Protein AF-A0A660S4U2-F1 (afdb_monomer_lite)

Structure (mmCIF, N/CA/C/O backbone):
data_AF-A0A660S4U2-F1
#
_entry.id   AF-A0A660S4U2-F1
#
loop_
_atom_site.group_PDB
_atom_site.id
_atom_site.type_symbol
_atom_site.label_atom_id
_atom_site.label_alt_id
_atom_site.label_comp_id
_atom_site.label_asym_id
_atom_site.label_entity_id
_atom_site.label_seq_id
_atom_site.pdbx_PDB_ins_code
_atom_site.Cartn_x
_atom_site.Cartn_y
_atom_site.Cartn_z
_atom_site.occupancy
_atom_site.B_iso_or_equiv
_atom_site.auth_seq_id
_atom_site.auth_comp_id
_atom_site.auth_asym_id
_atom_site.auth_atom_id
_atom_site.pdbx_PDB_model_num
ATOM 1 N N . MET A 1 1 ? -0.601 17.589 -7.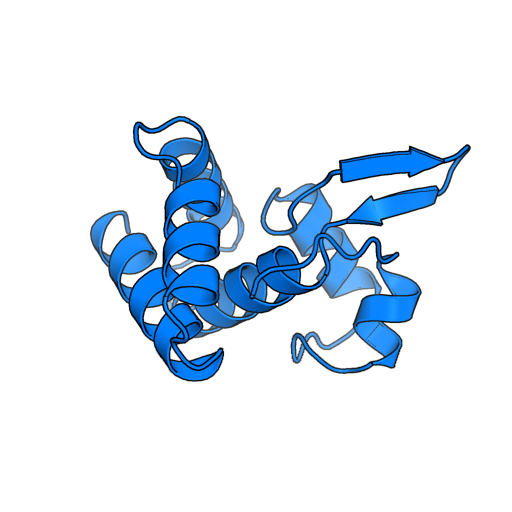727 1.00 74.31 1 MET A N 1
ATOM 2 C CA . MET A 1 1 ? -1.332 16.736 -8.684 1.00 74.31 1 MET A CA 1
ATOM 3 C C . MET A 1 1 ? -0.701 15.354 -8.650 1.00 74.31 1 MET A C 1
ATOM 5 O O . MET A 1 1 ? 0.523 15.278 -8.596 1.00 74.31 1 MET A O 1
ATOM 9 N N . TYR A 1 2 ? -1.509 14.298 -8.584 1.00 88.75 2 TYR A N 1
ATOM 10 C CA . TYR A 1 2 ? -1.048 12.912 -8.576 1.00 88.75 2 TYR A CA 1
ATOM 11 C C . TYR A 1 2 ? -0.437 12.563 -9.933 1.00 88.75 2 TYR A C 1
ATOM 13 O O . TYR A 1 2 ? -1.044 12.786 -10.980 1.00 88.75 2 TYR A O 1
ATOM 21 N N . GLN A 1 3 ? 0.772 12.015 -9.893 1.00 88.69 3 GLN A N 1
ATOM 22 C CA . GLN A 1 3 ? 1.471 11.497 -11.055 1.00 88.69 3 GLN A CA 1
ATOM 23 C C . GLN A 1 3 ? 1.803 10.038 -10.776 1.00 88.69 3 GLN A C 1
ATOM 25 O O . GLN A 1 3 ? 2.416 9.716 -9.758 1.00 88.69 3 GLN A O 1
ATOM 30 N N . LYS A 1 4 ? 1.376 9.160 -11.683 1.00 92.12 4 LYS A N 1
ATOM 31 C CA . LYS A 1 4 ? 1.662 7.732 -11.590 1.00 92.12 4 LYS A CA 1
ATOM 32 C C . LYS A 1 4 ? 3.167 7.515 -11.759 1.00 92.12 4 LYS A C 1
ATOM 34 O O . LYS A 1 4 ? 3.711 7.753 -12.835 1.00 92.12 4 LYS A O 1
ATOM 39 N N . GLU A 1 5 ? 3.821 7.077 -10.690 1.00 95.88 5 GLU A N 1
ATOM 40 C CA . GLU A 1 5 ? 5.258 6.793 -10.641 1.00 95.88 5 GLU A CA 1
ATOM 41 C C . GLU A 1 5 ? 5.468 5.298 -10.398 1.00 95.88 5 GLU A C 1
ATOM 43 O O . GLU A 1 5 ? 5.016 4.757 -9.387 1.00 95.88 5 GLU A O 1
ATOM 48 N N . GLU A 1 6 ? 6.166 4.630 -11.314 1.00 97.62 6 GLU A N 1
ATOM 49 C CA . GLU A 1 6 ? 6.511 3.215 -11.185 1.00 97.62 6 GLU A CA 1
ATOM 50 C C . GLU A 1 6 ? 7.765 3.041 -10.321 1.00 97.62 6 GLU A C 1
ATOM 52 O O . GLU A 1 6 ? 8.740 3.779 -10.460 1.00 97.62 6 GLU A O 1
ATOM 57 N N . ILE A 1 7 ? 7.749 2.057 -9.424 1.00 97.94 7 ILE A N 1
ATOM 58 C CA . ILE A 1 7 ? 8.893 1.736 -8.569 1.00 97.94 7 ILE A CA 1
ATOM 59 C C . ILE A 1 7 ? 8.985 0.234 -8.305 1.00 97.94 7 ILE A C 1
ATOM 61 O O . ILE A 1 7 ? 7.973 -0.458 -8.163 1.00 97.94 7 ILE A O 1
ATOM 65 N N . THR A 1 8 ? 10.204 -0.285 -8.184 1.00 98.19 8 THR A N 1
ATOM 66 C CA . THR A 1 8 ? 10.442 -1.657 -7.723 1.00 98.19 8 THR A CA 1
ATOM 67 C C . THR A 1 8 ? 10.487 -1.738 -6.194 1.00 98.19 8 THR A C 1
ATOM 69 O O . THR A 1 8 ? 10.740 -0.763 -5.485 1.00 98.19 8 THR A O 1
ATOM 72 N N . ILE A 1 9 ? 10.299 -2.936 -5.631 1.00 97.69 9 ILE A N 1
ATOM 73 C CA . ILE A 1 9 ? 10.399 -3.128 -4.173 1.00 97.69 9 ILE A CA 1
ATOM 74 C C . ILE A 1 9 ? 11.791 -2.767 -3.608 1.00 97.69 9 ILE A C 1
ATOM 76 O O . ILE A 1 9 ? 11.838 -2.130 -2.551 1.00 97.69 9 ILE A O 1
ATOM 80 N N . PRO A 1 10 ? 12.923 -3.157 -4.238 1.00 97.81 10 PRO A N 1
ATOM 81 C CA . PRO A 1 10 ? 14.246 -2.73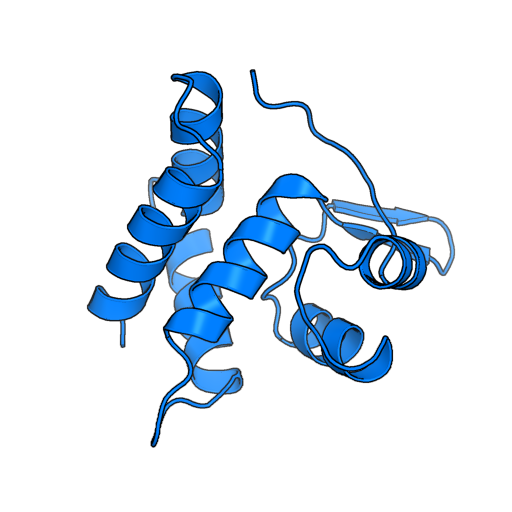8 -3.778 1.00 97.81 10 PRO A CA 1
ATOM 82 C C . PRO A 1 10 ? 14.420 -1.215 -3.735 1.00 97.81 10 PRO A C 1
ATOM 84 O O . PRO A 1 10 ? 14.873 -0.699 -2.714 1.00 97.81 10 PRO A O 1
ATOM 87 N N . GLU A 1 11 ? 13.997 -0.496 -4.779 1.00 98.00 11 GLU A N 1
ATOM 88 C CA . GLU A 1 11 ? 14.069 0.973 -4.829 1.00 98.00 11 GLU A CA 1
ATOM 89 C C . GLU A 1 11 ? 13.180 1.614 -3.759 1.00 98.00 11 GLU A C 1
ATOM 91 O O . GLU A 1 11 ? 13.623 2.495 -3.021 1.00 98.00 11 GLU A O 1
ATOM 96 N N . LEU A 1 12 ? 11.945 1.124 -3.606 1.00 97.25 12 LEU A N 1
ATOM 97 C CA . LEU A 1 12 ? 11.011 1.610 -2.591 1.00 97.25 12 LEU A CA 1
ATOM 98 C C . LEU A 1 12 ? 11.575 1.446 -1.172 1.00 97.25 12 LEU A C 1
ATOM 100 O O . LEU A 1 12 ? 11.416 2.328 -0.323 1.00 97.25 12 LEU A O 1
ATOM 104 N N . PHE A 1 13 ? 12.252 0.325 -0.908 1.00 97.69 13 PHE A N 1
ATOM 105 C CA . PHE A 1 13 ? 12.943 0.094 0.358 1.00 97.69 13 PHE A CA 1
ATOM 106 C C . PHE A 1 13 ? 14.130 1.045 0.544 1.00 97.69 13 PHE A C 1
ATOM 108 O O . PHE A 1 13 ? 14.279 1.634 1.616 1.00 97.69 13 PHE A O 1
ATOM 115 N N . GLN A 1 14 ? 14.960 1.213 -0.490 1.00 97.56 14 GLN A N 1
ATOM 116 C CA . GLN A 1 14 ? 16.149 2.066 -0.456 1.00 97.56 14 GLN A CA 1
ATOM 117 C C . GLN A 1 14 ? 15.797 3.528 -0.154 1.00 97.56 14 GLN A C 1
ATOM 119 O O . GLN A 1 14 ? 16.502 4.174 0.620 1.00 97.56 14 GLN A O 1
ATOM 124 N N . GLN A 1 15 ? 14.670 4.021 -0.675 1.00 96.94 15 GLN A N 1
ATOM 125 C CA . GLN A 1 15 ? 14.154 5.365 -0.389 1.00 96.94 15 GLN A CA 1
ATOM 126 C C . GLN A 1 15 ? 13.580 5.525 1.036 1.00 96.94 15 GLN A C 1
ATOM 128 O O . GLN A 1 15 ? 13.251 6.636 1.444 1.00 96.94 15 GLN A O 1
ATOM 133 N N . ARG A 1 16 ? 13.447 4.439 1.816 1.00 94.75 16 ARG A N 1
ATOM 134 C CA . ARG A 1 16 ? 12.963 4.426 3.216 1.00 94.75 16 ARG A CA 1
ATOM 135 C C . ARG A 1 16 ? 11.573 5.047 3.442 1.00 94.75 16 ARG A C 1
ATOM 137 O O . ARG A 1 16 ? 11.252 5.455 4.557 1.00 94.75 16 ARG A O 1
ATOM 144 N N . LEU A 1 17 ? 10.709 5.056 2.427 1.00 92.19 17 LEU A N 1
ATOM 145 C CA . LEU A 1 17 ? 9.407 5.743 2.480 1.00 92.19 17 LEU A CA 1
ATOM 146 C C . LEU A 1 17 ? 8.349 5.022 3.334 1.00 92.19 17 LEU A C 1
ATOM 148 O O . LEU A 1 17 ? 7.493 5.657 3.941 1.00 92.19 17 LEU A O 1
ATOM 152 N N . THR A 1 18 ? 8.402 3.691 3.407 1.00 93.69 18 THR A N 1
ATOM 153 C CA . THR A 1 18 ? 7.349 2.852 4.018 1.00 93.69 18 THR A CA 1
ATOM 154 C C . THR A 1 18 ? 7.618 2.451 5.470 1.00 93.69 18 THR A C 1
ATOM 156 O O . THR A 1 18 ? 6.761 1.845 6.116 1.00 93.69 18 THR A O 1
ATOM 159 N N . LYS A 1 19 ? 8.809 2.761 6.001 1.00 92.69 19 LYS A N 1
ATOM 160 C CA . LYS A 1 19 ? 9.285 2.331 7.333 1.00 92.69 19 LYS A CA 1
ATOM 161 C C . LYS A 1 19 ? 9.293 0.803 7.549 1.00 92.69 19 LYS A C 1
ATOM 163 O O . LYS A 1 19 ? 9.315 0.338 8.693 1.00 92.69 19 LYS A O 1
ATOM 168 N N . GLU A 1 20 ? 9.257 0.005 6.482 1.00 94.00 20 GLU A N 1
ATOM 169 C CA . GLU A 1 20 ? 9.423 -1.449 6.571 1.00 94.00 20 GLU A CA 1
ATOM 170 C C . GLU A 1 20 ? 10.864 -1.822 6.943 1.00 94.00 20 GLU A C 1
ATOM 172 O O . GLU A 1 20 ? 11.812 -1.116 6.612 1.00 94.00 20 GLU A O 1
ATOM 177 N N . ARG A 1 21 ? 11.038 -2.942 7.659 1.00 93.81 21 ARG A N 1
ATOM 178 C CA . ARG A 1 21 ? 12.343 -3.329 8.234 1.00 93.81 21 ARG A CA 1
ATOM 179 C C . ARG A 1 21 ? 13.290 -3.992 7.235 1.00 93.81 21 ARG A C 1
ATOM 181 O O . ARG A 1 21 ? 14.482 -4.084 7.498 1.00 93.81 21 ARG A O 1
ATOM 188 N N . SER A 1 22 ? 12.766 -4.514 6.129 1.00 97.06 22 SER A N 1
ATOM 189 C CA . SER A 1 22 ? 13.564 -5.189 5.106 1.00 97.06 22 SER A CA 1
ATOM 190 C C . SER A 1 22 ? 12.834 -5.249 3.768 1.00 97.06 22 SER A C 1
ATOM 192 O O . SER A 1 22 ? 11.603 -5.213 3.712 1.00 97.06 22 SER A O 1
ATOM 194 N N . VAL A 1 23 ? 13.598 -5.458 2.692 1.00 97.38 23 VAL A N 1
ATOM 195 C CA . VAL A 1 23 ? 13.061 -5.812 1.366 1.00 97.38 23 VAL A CA 1
ATOM 196 C C . VAL A 1 23 ? 12.145 -7.038 1.459 1.00 97.38 23 VAL A C 1
ATOM 198 O O . VAL A 1 23 ? 11.085 -7.061 0.842 1.00 97.38 23 VAL A O 1
ATOM 201 N N . LYS A 1 24 ? 12.505 -8.048 2.268 1.00 97.56 24 LYS A N 1
ATOM 202 C CA . LYS A 1 24 ? 11.681 -9.253 2.481 1.00 97.56 24 LYS A CA 1
ATOM 203 C C . LYS A 1 24 ? 10.319 -8.911 3.093 1.00 97.56 24 LYS A C 1
ATOM 205 O O . LYS A 1 24 ? 9.316 -9.488 2.684 1.00 97.56 24 LYS A O 1
ATOM 210 N N . ALA A 1 25 ? 10.273 -7.972 4.038 1.00 95.75 25 ALA A N 1
ATOM 211 C CA . ALA A 1 25 ? 9.020 -7.517 4.631 1.00 95.75 25 ALA A CA 1
ATOM 212 C C . ALA A 1 25 ? 8.141 -6.796 3.598 1.00 95.75 25 ALA A C 1
ATOM 214 O O . ALA A 1 25 ? 6.964 -7.124 3.492 1.00 95.75 25 ALA A O 1
ATOM 215 N N . LEU A 1 26 ? 8.714 -5.911 2.772 1.00 96.81 26 LEU A N 1
ATOM 216 C CA . LEU A 1 26 ? 7.975 -5.264 1.678 1.00 96.81 26 LEU A CA 1
ATOM 217 C C . LEU A 1 26 ? 7.472 -6.256 0.628 1.00 96.81 26 LEU A C 1
ATOM 219 O O . LEU A 1 26 ? 6.323 -6.158 0.211 1.00 96.81 26 LEU A O 1
ATOM 223 N N . ARG A 1 27 ? 8.280 -7.255 0.252 1.00 97.38 27 ARG A N 1
ATOM 224 C CA . ARG A 1 27 ? 7.840 -8.352 -0.628 1.00 97.38 27 ARG A CA 1
ATOM 225 C C . ARG A 1 27 ? 6.661 -9.120 -0.038 1.00 97.38 27 ARG A C 1
ATOM 227 O O . ARG A 1 27 ? 5.750 -9.477 -0.774 1.00 97.38 27 ARG A O 1
ATOM 234 N N . ALA A 1 28 ? 6.646 -9.337 1.278 1.00 96.00 28 ALA A N 1
ATOM 235 C CA . ALA A 1 28 ? 5.496 -9.944 1.940 1.00 96.00 28 ALA A CA 1
ATOM 236 C C . ALA A 1 28 ? 4.242 -9.057 1.830 1.00 96.00 28 ALA A C 1
ATOM 238 O O . ALA A 1 28 ? 3.187 -9.577 1.488 1.00 96.00 28 ALA A O 1
ATOM 239 N N . ARG A 1 29 ? 4.361 -7.731 2.015 1.00 95.81 29 ARG A N 1
ATOM 240 C CA . ARG A 1 29 ? 3.236 -6.789 1.819 1.00 95.81 29 ARG A CA 1
ATOM 241 C C . ARG A 1 29 ? 2.728 -6.771 0.380 1.00 95.81 29 ARG A C 1
ATOM 243 O O . ARG A 1 29 ? 1.525 -6.686 0.164 1.00 95.81 29 ARG A O 1
ATOM 250 N N . ALA A 1 30 ? 3.631 -6.868 -0.592 1.00 95.94 30 ALA A N 1
ATOM 251 C CA . ALA A 1 30 ? 3.265 -6.919 -2.003 1.00 95.94 30 ALA A CA 1
ATOM 252 C C . ALA A 1 30 ? 2.499 -8.208 -2.323 1.00 95.94 30 ALA A C 1
ATOM 254 O O . ALA A 1 30 ? 1.445 -8.156 -2.943 1.00 95.94 30 ALA A O 1
ATOM 255 N N . LYS A 1 31 ? 2.975 -9.354 -1.815 1.00 93.94 31 LYS A N 1
ATOM 256 C CA . LYS A 1 31 ? 2.289 -10.648 -1.953 1.00 93.94 31 LYS A CA 1
ATOM 257 C C . LYS A 1 31 ? 0.901 -10.655 -1.299 1.00 93.94 31 LYS A C 1
ATOM 259 O O . LYS A 1 31 ? 0.008 -11.349 -1.763 1.00 93.94 31 LYS A O 1
ATOM 264 N N . GLU A 1 32 ? 0.730 -9.896 -0.223 1.00 91.44 32 GLU A N 1
ATOM 265 C CA . GLU A 1 32 ? -0.550 -9.687 0.460 1.00 91.44 32 GLU A CA 1
ATOM 266 C C . GLU A 1 32 ? -1.450 -8.649 -0.244 1.00 91.44 32 GLU A C 1
ATOM 268 O O . GLU A 1 32 ? -2.520 -8.342 0.267 1.00 91.44 32 GLU A O 1
ATOM 273 N N . GLY A 1 33 ? -1.053 -8.072 -1.383 1.00 92.81 33 GLY A N 1
ATOM 274 C CA . GLY A 1 33 ? -1.875 -7.095 -2.112 1.00 92.81 33 GLY A CA 1
ATOM 275 C C . GLY A 1 33 ? -1.979 -5.721 -1.438 1.00 92.81 33 GLY A C 1
ATOM 276 O O . GLY A 1 33 ? -2.881 -4.945 -1.730 1.00 92.81 33 GLY A O 1
ATOM 277 N N . ILE A 1 34 ? -1.074 -5.389 -0.510 1.00 96.75 34 ILE A N 1
ATOM 278 C CA . ILE A 1 34 ? -1.071 -4.066 0.141 1.00 96.75 34 ILE A CA 1
ATOM 279 C C . ILE A 1 34 ? -0.433 -3.012 -0.770 1.00 96.75 34 ILE A C 1
ATOM 281 O O . ILE A 1 34 ? -0.842 -1.855 -0.737 1.00 96.75 34 ILE A O 1
ATOM 285 N N . LEU A 1 35 ? 0.578 -3.393 -1.557 1.00 97.50 35 LEU A N 1
ATOM 286 C CA . LEU A 1 35 ? 1.170 -2.515 -2.568 1.00 97.50 35 LEU A CA 1
ATOM 287 C C . LEU A 1 35 ? 0.317 -2.551 -3.837 1.00 97.50 35 LEU A C 1
ATOM 289 O O . LEU A 1 35 ? -0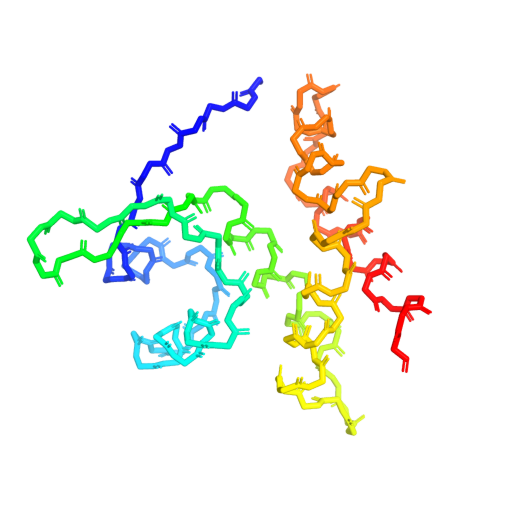.216 -3.601 -4.192 1.00 97.50 35 LEU A O 1
ATOM 293 N N . VAL A 1 36 ? 0.244 -1.422 -4.540 1.00 97.25 36 VAL A N 1
ATOM 294 C CA . VAL A 1 36 ? -0.543 -1.305 -5.773 1.00 97.25 36 VAL A CA 1
ATOM 295 C C . VAL A 1 36 ? 0.314 -1.744 -6.948 1.00 97.25 36 VAL A C 1
ATOM 297 O O . VAL A 1 36 ? 1.219 -1.025 -7.368 1.00 97.25 36 VAL A O 1
ATOM 300 N N . PHE A 1 37 ? 0.063 -2.950 -7.445 1.00 96.94 37 PHE A N 1
ATOM 301 C CA . PHE A 1 37 ? 0.725 -3.479 -8.634 1.00 96.94 37 PHE A CA 1
ATOM 302 C C . PHE A 1 37 ? 0.300 -2.695 -9.882 1.00 96.94 37 PHE A C 1
ATOM 304 O O . PHE A 1 37 ? -0.878 -2.390 -10.050 1.00 96.94 37 PHE A O 1
ATOM 311 N N . ILE A 1 38 ? 1.257 -2.381 -10.757 1.00 96.25 38 ILE A N 1
ATOM 312 C CA . ILE A 1 38 ? 0.985 -1.741 -12.050 1.00 96.25 38 ILE A CA 1
ATOM 313 C C . ILE A 1 38 ? 1.182 -2.742 -13.181 1.00 96.25 38 ILE A C 1
ATOM 315 O O . ILE A 1 38 ? 0.265 -2.984 -13.962 1.00 96.25 38 ILE A O 1
ATOM 319 N N . ARG A 1 39 ? 2.400 -3.277 -13.298 1.00 97.00 39 ARG A N 1
ATOM 320 C CA . ARG A 1 39 ? 2.801 -4.169 -14.386 1.00 97.00 39 ARG A CA 1
ATOM 321 C C . ARG A 1 39 ? 4.039 -4.968 -14.009 1.00 97.00 39 ARG A C 1
ATOM 323 O O . ARG A 1 39 ? 4.727 -4.669 -13.032 1.00 97.00 39 ARG A O 1
ATOM 330 N N . GLU A 1 40 ? 4.338 -5.965 -14.825 1.00 97.12 40 GLU A N 1
ATOM 331 C CA . GLU A 1 40 ? 5.586 -6.715 -14.772 1.00 97.12 40 GLU A CA 1
ATOM 332 C C . GLU A 1 40 ? 6.428 -6.384 -16.011 1.00 97.12 40 GLU A C 1
ATOM 334 O O . GLU A 1 40 ? 5.902 -6.275 -17.117 1.00 97.12 40 GLU A O 1
ATOM 339 N N . ASP A 1 41 ? 7.726 -6.183 -15.807 1.00 96.06 41 ASP A N 1
ATOM 340 C CA . ASP A 1 41 ? 8.728 -5.955 -16.845 1.00 96.06 41 ASP A CA 1
ATOM 341 C C . ASP A 1 41 ? 9.774 -7.076 -16.776 1.00 96.06 41 ASP A C 1
ATOM 343 O O . ASP A 1 41 ? 10.659 -7.105 -15.910 1.00 96.06 41 ASP A O 1
ATOM 347 N N . GLY A 1 42 ? 9.592 -8.092 -17.621 1.00 95.69 42 GLY A N 1
ATOM 348 C CA . GLY A 1 42 ? 10.358 -9.333 -17.565 1.00 95.69 42 GLY A CA 1
ATOM 349 C C . GLY A 1 42 ? 10.122 -10.092 -16.257 1.00 95.69 42 GLY A C 1
ATOM 350 O O . GLY A 1 42 ? 9.102 -10.741 -16.088 1.00 95.69 42 GLY A O 1
ATOM 351 N N . ARG A 1 43 ? 11.091 -10.046 -15.335 1.00 94.00 43 ARG A N 1
ATOM 352 C CA . ARG A 1 43 ? 10.986 -10.647 -13.984 1.00 94.00 43 ARG A CA 1
ATOM 353 C C . ARG A 1 43 ? 10.833 -9.601 -12.878 1.00 94.00 43 ARG A C 1
ATOM 355 O O . ARG A 1 43 ? 10.918 -9.929 -11.691 1.00 94.00 43 ARG A O 1
ATOM 362 N N . THR A 1 44 ? 10.677 -8.339 -13.258 1.00 95.50 44 THR A N 1
ATOM 363 C CA . THR A 1 44 ? 10.648 -7.203 -12.344 1.00 95.50 44 THR A CA 1
ATOM 364 C C . THR A 1 44 ? 9.221 -6.705 -12.200 1.00 95.50 44 THR A C 1
ATOM 366 O O . THR A 1 44 ? 8.615 -6.240 -13.155 1.00 95.50 44 THR A O 1
ATOM 369 N N . GLN A 1 45 ? 8.684 -6.769 -10.986 1.00 97.44 45 GLN A N 1
ATOM 370 C CA . GLN A 1 45 ? 7.369 -6.209 -10.683 1.00 97.44 45 GLN A CA 1
ATOM 371 C C . GLN A 1 45 ? 7.483 -4.718 -10.365 1.00 97.44 45 GLN A C 1
ATOM 373 O O . GLN A 1 45 ? 8.311 -4.322 -9.535 1.00 97.44 45 GLN A O 1
ATOM 378 N N . LEU A 1 46 ? 6.629 -3.922 -11.006 1.00 98.19 46 LEU A N 1
ATOM 379 C CA . LEU A 1 46 ? 6.533 -2.478 -10.840 1.00 98.19 46 LEU A CA 1
ATOM 380 C C . LEU A 1 46 ? 5.232 -2.121 -10.122 1.00 98.19 46 LEU A C 1
ATOM 382 O O . LEU A 1 46 ? 4.153 -2.635 -10.430 1.00 98.19 46 LEU A O 1
ATOM 386 N N . PHE A 1 47 ? 5.358 -1.227 -9.149 1.00 98.31 47 PHE A N 1
ATOM 387 C CA . PHE A 1 47 ? 4.286 -0.800 -8.261 1.00 98.31 47 PHE A CA 1
ATOM 388 C C . PHE A 1 47 ? 4.101 0.707 -8.349 1.00 98.31 47 PHE A C 1
ATOM 390 O O . PHE A 1 47 ? 5.049 1.430 -8.650 1.00 98.31 47 PHE A O 1
ATOM 397 N N . ASP A 1 48 ? 2.902 1.187 -8.034 1.00 97.88 48 ASP A N 1
ATOM 398 C CA . ASP A 1 48 ? 2.679 2.618 -7.874 1.00 97.88 48 ASP A CA 1
ATOM 399 C C . ASP A 1 48 ? 3.363 3.100 -6.600 1.00 97.88 48 ASP A C 1
ATOM 401 O O . ASP A 1 48 ? 3.047 2.625 -5.504 1.00 97.88 48 ASP A O 1
ATOM 405 N N . ARG A 1 49 ? 4.298 4.041 -6.727 1.00 97.75 49 ARG A N 1
ATOM 406 C CA . ARG A 1 49 ? 5.078 4.547 -5.599 1.00 97.75 49 ARG A CA 1
ATOM 407 C C . ARG A 1 49 ? 4.198 5.213 -4.548 1.00 97.75 49 ARG A C 1
ATOM 409 O O . ARG A 1 49 ? 4.278 4.841 -3.376 1.00 97.75 49 ARG A O 1
ATOM 416 N N . GLN A 1 50 ? 3.389 6.198 -4.932 1.00 96.81 50 GLN A N 1
ATOM 417 C CA . GLN A 1 50 ? 2.646 7.017 -3.973 1.00 96.81 50 GLN A CA 1
ATOM 418 C C . GLN A 1 50 ? 1.546 6.210 -3.283 1.00 96.81 50 GLN A C 1
ATOM 420 O O . GLN A 1 50 ? 1.480 6.202 -2.050 1.00 96.81 50 GLN A O 1
ATOM 425 N N . LEU A 1 51 ? 0.745 5.464 -4.048 1.00 97.56 51 LEU A N 1
ATOM 426 C CA . LEU A 1 51 ? -0.330 4.643 -3.496 1.00 97.56 51 LEU A CA 1
ATOM 427 C C . LEU A 1 51 ? 0.222 3.540 -2.591 1.00 97.56 51 LEU A C 1
ATOM 429 O O . LEU A 1 51 ? -0.281 3.341 -1.485 1.00 97.56 51 LEU A O 1
ATOM 433 N N . SER A 1 52 ? 1.307 2.873 -2.999 1.00 98.00 52 SER A N 1
ATOM 434 C CA . SER A 1 52 ? 1.951 1.846 -2.170 1.00 98.00 52 SER A CA 1
ATOM 435 C C . SER A 1 52 ? 2.476 2.415 -0.854 1.00 98.00 52 SER A C 1
ATOM 437 O O . SER A 1 52 ? 2.310 1.791 0.195 1.00 98.00 52 SER A O 1
ATOM 439 N N . VAL A 1 53 ? 3.089 3.603 -0.872 1.00 98.06 53 VAL A N 1
ATOM 440 C CA . VAL A 1 53 ? 3.559 4.264 0.354 1.00 98.06 53 VAL A CA 1
ATOM 441 C C . VAL A 1 53 ? 2.391 4.581 1.282 1.00 98.06 53 VAL A C 1
ATOM 443 O O . VAL A 1 53 ? 2.451 4.246 2.467 1.00 98.06 53 VAL A O 1
ATOM 446 N N . ILE A 1 54 ? 1.324 5.179 0.753 1.00 98.31 54 ILE A N 1
ATOM 447 C CA . ILE A 1 54 ? 0.136 5.547 1.529 1.00 98.31 54 ILE A CA 1
ATOM 448 C C . ILE A 1 54 ? -0.506 4.305 2.151 1.00 98.31 54 ILE A C 1
ATOM 450 O O . ILE A 1 54 ? -0.680 4.259 3.372 1.00 98.31 54 ILE A O 1
ATOM 454 N N . ARG A 1 55 ? -0.780 3.270 1.347 1.00 98.00 55 ARG A N 1
ATOM 455 C CA . ARG A 1 55 ? -1.414 2.025 1.806 1.00 98.00 55 ARG A CA 1
ATOM 456 C C . ARG A 1 55 ? -0.576 1.317 2.857 1.00 98.00 55 ARG A C 1
ATOM 458 O O . ARG A 1 55 ? -1.101 0.960 3.909 1.00 98.00 55 ARG A O 1
ATOM 465 N N . VAL A 1 56 ? 0.734 1.166 2.638 1.00 97.94 56 VAL A N 1
ATOM 466 C CA . VAL A 1 56 ? 1.614 0.519 3.624 1.00 97.94 56 VAL A CA 1
ATOM 467 C C . VAL A 1 56 ? 1.641 1.311 4.932 1.00 97.94 56 VAL A C 1
ATOM 469 O O . VAL A 1 56 ? 1.505 0.719 6.002 1.00 97.94 56 VAL A O 1
ATOM 472 N N . LEU A 1 57 ? 1.774 2.639 4.886 1.00 97.94 57 LEU A N 1
ATOM 473 C CA . LEU A 1 57 ? 1.814 3.455 6.103 1.00 97.94 57 LEU A CA 1
ATOM 474 C C . LEU A 1 57 ? 0.473 3.454 6.851 1.00 97.94 57 LEU A C 1
ATOM 476 O O . LEU A 1 57 ? 0.475 3.322 8.078 1.00 97.94 57 LEU A O 1
ATOM 480 N N . ALA A 1 58 ? -0.657 3.531 6.147 1.00 97.62 58 ALA A N 1
ATOM 481 C CA . ALA A 1 58 ? -1.987 3.435 6.746 1.00 97.62 58 ALA A CA 1
ATOM 482 C C . ALA A 1 58 ? -2.218 2.055 7.388 1.00 97.62 58 ALA A C 1
ATOM 484 O O . ALA A 1 58 ? -2.620 1.963 8.551 1.00 97.62 58 ALA A O 1
ATOM 485 N N . ALA A 1 59 ? -1.854 0.979 6.685 1.00 96.69 59 ALA A N 1
ATOM 486 C CA . ALA A 1 59 ? -1.935 -0.389 7.188 1.00 96.69 59 ALA A CA 1
ATOM 487 C C . ALA A 1 59 ? -1.082 -0.590 8.448 1.00 96.69 59 ALA A C 1
ATOM 489 O O . ALA A 1 59 ? -1.535 -1.183 9.426 1.00 96.69 59 ALA A O 1
ATOM 490 N N . ARG A 1 60 ? 0.139 -0.036 8.475 1.00 95.25 60 ARG A N 1
ATOM 491 C CA . ARG A 1 60 ? 1.009 -0.058 9.662 1.00 95.25 60 ARG A CA 1
ATOM 492 C C . ARG A 1 60 ? 0.381 0.647 10.860 1.00 95.25 60 ARG A C 1
ATOM 494 O O . ARG A 1 60 ? 0.542 0.159 11.972 1.00 95.25 60 ARG A O 1
ATOM 501 N N . LYS A 1 61 ? -0.329 1.761 10.651 1.00 95.44 61 LYS A N 1
ATOM 502 C CA . LYS A 1 61 ? -1.060 2.467 11.719 1.00 95.44 61 LYS A CA 1
ATOM 503 C C . LYS A 1 61 ? -2.287 1.694 12.214 1.00 95.44 61 LYS A C 1
ATOM 505 O O . LYS A 1 61 ? -2.704 1.893 13.351 1.00 95.44 61 LYS A O 1
ATOM 510 N N . CYS A 1 62 ? -2.855 0.820 11.384 1.00 95.31 62 CYS A N 1
ATOM 511 C CA . CYS A 1 62 ? -3.953 -0.072 11.768 1.00 95.31 62 CYS A CA 1
ATOM 512 C C . CYS A 1 62 ? -3.460 -1.370 12.416 1.00 95.31 62 CYS A C 1
ATOM 514 O O . CYS A 1 62 ? -4.193 -2.006 13.166 1.00 95.31 62 CYS A O 1
ATOM 516 N N . LYS A 1 63 ? -2.215 -1.774 12.149 1.00 92.75 63 LYS A N 1
ATOM 517 C CA . LYS A 1 63 ? -1.622 -2.985 12.707 1.00 92.75 63 LYS A CA 1
ATOM 518 C C . LYS A 1 63 ? -1.433 -2.859 14.223 1.00 92.75 63 LYS A C 1
ATOM 520 O O . LYS A 1 63 ? -0.435 -2.318 14.692 1.00 92.75 63 LYS A O 1
ATOM 525 N N . GLY A 1 64 ? -2.375 -3.418 14.975 1.00 87.56 64 GLY A N 1
ATOM 526 C CA . GLY A 1 64 ? -2.329 -3.555 16.429 1.00 87.56 64 GLY A CA 1
ATOM 527 C C . GLY A 1 64 ? -2.423 -5.010 16.892 1.00 87.56 64 GLY A C 1
ATOM 528 O O . GLY A 1 64 ? -2.310 -5.950 16.100 1.00 87.56 64 GLY A O 1
ATOM 529 N N . ILE A 1 65 ? -2.645 -5.191 18.195 1.00 83.94 65 ILE A N 1
ATOM 530 C CA . ILE A 1 65 ? -2.926 -6.501 18.796 1.00 83.94 65 ILE A CA 1
ATOM 531 C C . ILE A 1 65 ? -4.188 -7.076 18.135 1.00 83.94 65 ILE A C 1
ATOM 533 O O . ILE A 1 65 ? -5.196 -6.389 18.014 1.00 83.94 65 ILE A O 1
ATOM 537 N N . GLY A 1 66 ? -4.113 -8.319 17.653 1.00 87.44 66 GLY A N 1
ATOM 538 C CA . GLY A 1 66 ? -5.232 -8.997 16.985 1.00 87.44 66 GLY A CA 1
ATOM 539 C C . GLY A 1 66 ? -5.421 -8.673 15.495 1.00 87.44 66 GLY A C 1
ATOM 540 O O . GLY A 1 66 ? -6.201 -9.351 14.831 1.00 87.44 66 GLY A O 1
ATOM 541 N N . ILE A 1 67 ? -4.684 -7.710 14.923 1.00 93.62 67 ILE A N 1
ATOM 542 C CA . ILE A 1 67 ? -4.806 -7.347 13.500 1.00 93.62 67 ILE A CA 1
ATOM 543 C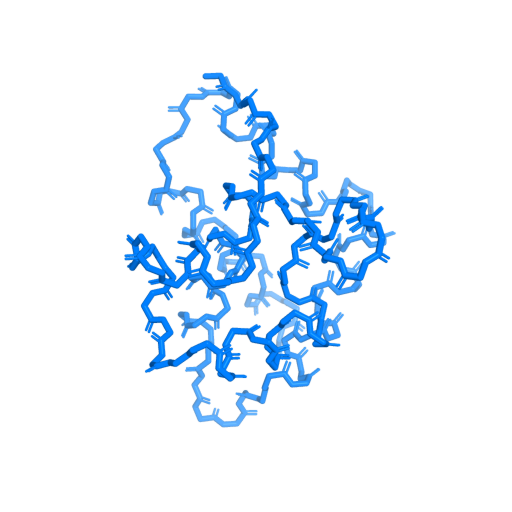 C . ILE A 1 67 ? -3.622 -7.914 12.711 1.00 93.62 67 ILE A C 1
ATOM 545 O O . ILE A 1 67 ? -2.482 -7.428 12.755 1.00 93.62 67 ILE A O 1
ATOM 549 N N . THR A 1 68 ? -3.897 -8.981 11.962 1.00 93.56 68 THR A N 1
ATOM 550 C CA . THR A 1 68 ? -2.907 -9.614 11.088 1.00 93.56 68 THR A CA 1
ATOM 551 C C . THR A 1 68 ? -2.812 -8.884 9.755 1.00 93.56 68 THR A C 1
ATOM 553 O O . THR A 1 68 ? -3.736 -8.206 9.311 1.00 93.56 68 THR A O 1
ATOM 556 N N . TRP A 1 69 ? -1.679 -9.053 9.080 1.00 93.00 69 TRP A N 1
ATOM 557 C CA . TRP A 1 69 ? -1.525 -8.530 7.727 1.00 93.00 69 TRP A CA 1
ATOM 558 C C . TRP A 1 69 ? -2.464 -9.200 6.721 1.00 93.00 69 TRP A C 1
ATOM 560 O O . TRP A 1 69 ? -2.959 -8.530 5.827 1.00 93.00 69 TRP A O 1
ATOM 570 N N . GLY A 1 70 ? -2.793 -10.480 6.924 1.00 93.44 70 GLY A N 1
ATOM 571 C CA . GLY A 1 70 ? -3.819 -11.164 6.137 1.00 93.44 70 GLY A CA 1
ATOM 572 C C . GLY A 1 70 ? -5.219 -10.564 6.318 1.00 93.44 70 GLY A C 1
ATOM 573 O O . GLY A 1 70 ? -5.974 -10.517 5.357 1.00 93.44 70 GLY A O 1
ATOM 574 N N . LYS A 1 71 ? -5.565 -10.058 7.514 1.00 95.31 71 LYS A N 1
ATOM 575 C CA . LYS A 1 71 ? -6.832 -9.334 7.722 1.00 95.31 71 LYS A CA 1
ATOM 576 C C . LYS A 1 71 ? -6.833 -8.002 6.964 1.00 95.31 71 LYS A C 1
ATOM 578 O O . LYS A 1 71 ? -7.775 -7.725 6.238 1.00 95.31 71 LYS A O 1
ATOM 583 N N . LEU A 1 72 ? -5.747 -7.233 7.071 1.00 96.50 72 LEU A N 1
ATOM 584 C CA . LEU A 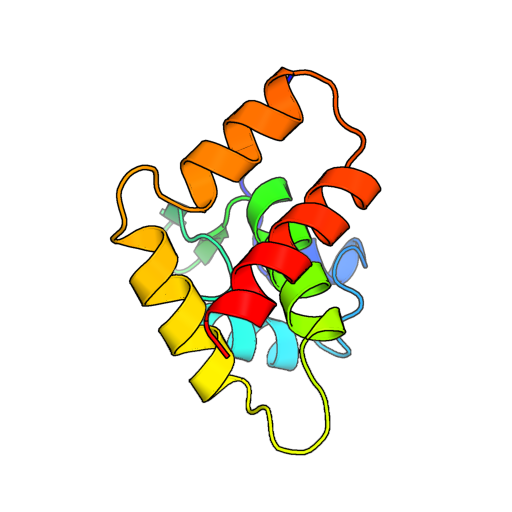1 72 ? -5.577 -5.976 6.329 1.00 96.50 72 LEU A CA 1
ATOM 585 C C . LEU A 1 72 ? -5.618 -6.196 4.810 1.00 96.50 72 LEU A C 1
ATOM 587 O O . LEU A 1 72 ? -6.237 -5.418 4.102 1.00 96.50 72 LEU A O 1
ATOM 591 N N . SER A 1 73 ? -4.995 -7.269 4.324 1.00 95.00 73 SER A N 1
ATOM 592 C CA . SER A 1 73 ? -5.020 -7.683 2.917 1.00 95.00 73 SER A CA 1
ATOM 593 C C . SER A 1 73 ? -6.443 -7.866 2.386 1.00 95.00 73 SER A C 1
ATOM 595 O O . SER A 1 73 ? -6.757 -7.351 1.318 1.00 95.00 73 SER A O 1
ATOM 597 N N . ARG A 1 74 ? -7.318 -8.540 3.148 1.00 95.69 74 ARG A N 1
ATOM 598 C CA . ARG A 1 74 ? -8.731 -8.706 2.767 1.00 95.69 74 ARG A CA 1
ATOM 599 C C . ARG A 1 74 ? -9.455 -7.368 2.702 1.00 95.69 74 ARG A C 1
ATOM 601 O O . ARG A 1 74 ? -10.040 -7.076 1.675 1.00 95.69 74 ARG A O 1
ATOM 608 N N . VAL A 1 75 ? -9.301 -6.535 3.734 1.00 96.31 75 VAL A N 1
ATOM 609 C CA . VAL A 1 75 ? -9.883 -5.183 3.761 1.00 96.31 75 VAL A CA 1
ATOM 610 C C . VAL A 1 75 ? -9.465 -4.375 2.534 1.00 96.31 75 VAL A C 1
ATOM 612 O O . VAL A 1 75 ? -10.301 -3.763 1.886 1.00 96.31 75 VAL A O 1
ATOM 615 N N . PHE A 1 76 ? -8.181 -4.392 2.174 1.00 96.06 76 PHE A N 1
ATOM 616 C CA . PHE A 1 76 ? -7.715 -3.707 0.970 1.00 96.06 76 PHE A CA 1
ATOM 617 C C . PHE A 1 76 ? -8.358 -4.241 -0.305 1.00 96.06 76 PHE A C 1
ATOM 619 O O . PHE A 1 76 ? -8.726 -3.441 -1.153 1.00 96.06 76 PHE A O 1
ATOM 626 N N . LYS A 1 77 ? -8.495 -5.563 -0.435 1.00 94.75 77 LYS A N 1
ATOM 627 C CA . LYS A 1 77 ? -9.142 -6.173 -1.595 1.00 94.75 77 LYS A CA 1
ATOM 628 C C . LYS A 1 77 ? -10.609 -5.750 -1.700 1.00 94.75 77 LYS A C 1
ATOM 630 O O . LYS A 1 77 ? -11.019 -5.288 -2.754 1.00 94.75 77 LYS A O 1
ATOM 635 N N . ASP A 1 78 ? -11.355 -5.837 -0.602 1.00 95.19 78 ASP A N 1
ATOM 636 C CA . ASP A 1 78 ? -12.774 -5.472 -0.568 1.00 95.19 78 ASP A CA 1
ATOM 637 C C . ASP A 1 78 ? -12.974 -3.977 -0.889 1.00 95.19 78 ASP A C 1
ATOM 639 O O . ASP A 1 78 ? -13.886 -3.605 -1.623 1.00 95.19 78 ASP A O 1
ATOM 643 N N . LEU A 1 79 ? -12.077 -3.115 -0.395 1.00 95.75 79 LEU A N 1
ATOM 644 C CA . LEU A 1 79 ? -12.084 -1.680 -0.681 1.00 95.75 79 LEU A CA 1
ATOM 645 C C . LEU A 1 79 ? -11.632 -1.335 -2.112 1.00 95.75 79 LEU A C 1
ATOM 647 O O . LEU A 1 79 ? -12.083 -0.334 -2.666 1.00 95.75 79 LEU A O 1
ATOM 651 N N . ASP A 1 80 ? -10.721 -2.113 -2.700 1.00 93.75 80 ASP A N 1
ATOM 652 C CA . ASP A 1 80 ? -10.292 -1.951 -4.094 1.00 93.75 80 ASP A CA 1
ATOM 653 C C . ASP A 1 80 ? -11.392 -2.401 -5.076 1.00 93.75 80 ASP A C 1
ATOM 655 O O . ASP A 1 80 ? -11.528 -1.798 -6.137 1.00 93.75 80 ASP A O 1
ATOM 659 N N . ASP A 1 81 ? -12.193 -3.407 -4.705 1.00 92.88 81 ASP A N 1
ATOM 660 C CA . ASP A 1 81 ? -13.329 -3.924 -5.488 1.00 92.88 81 ASP A CA 1
ATOM 661 C C . ASP A 1 81 ? -14.626 -3.089 -5.301 1.00 92.88 81 ASP A C 1
ATOM 663 O O . ASP A 1 81 ? -15.633 -3.325 -5.975 1.00 92.88 81 ASP A O 1
ATOM 667 N N . GLY A 1 82 ? -14.624 -2.119 -4.378 1.00 90.31 82 GLY A N 1
ATOM 668 C CA . GLY A 1 82 ? -15.749 -1.223 -4.082 1.00 90.31 82 GLY A CA 1
ATOM 669 C C . GLY A 1 82 ? -15.944 -0.080 -5.092 1.00 90.31 82 GLY A C 1
ATOM 670 O O . GLY A 1 82 ? -15.125 0.141 -5.979 1.00 90.31 82 GLY A O 1
ATOM 671 N N . ASN A 1 83 ? -17.036 0.685 -4.938 1.00 85.56 83 ASN A N 1
ATOM 672 C CA . ASN A 1 83 ? -17.336 1.867 -5.760 1.00 85.56 83 ASN A CA 1
ATOM 673 C C . ASN A 1 83 ? -17.666 3.101 -4.880 1.00 85.56 83 ASN A C 1
ATOM 675 O O . ASN A 1 83 ? -18.722 3.098 -4.238 1.00 85.56 83 ASN A O 1
ATOM 679 N N . PRO A 1 84 ? -16.821 4.153 -4.847 1.00 85.69 84 PRO A N 1
ATOM 680 C CA . PRO A 1 84 ? -15.516 4.250 -5.510 1.00 85.69 84 PRO A CA 1
ATOM 681 C C . PRO A 1 84 ? -14.464 3.356 -4.841 1.00 85.69 84 PRO A C 1
ATOM 683 O O . PRO A 1 84 ? -14.490 3.163 -3.619 1.00 85.69 84 PRO A O 1
ATOM 686 N N . SER A 1 85 ? -13.505 2.859 -5.622 1.00 95.38 85 SER A N 1
ATOM 687 C CA . SER A 1 85 ? -12.399 2.061 -5.085 1.00 95.38 85 SER A CA 1
ATOM 688 C C . SER A 1 85 ? -11.506 2.907 -4.172 1.00 95.38 85 SER A C 1
ATOM 690 O O . SER A 1 85 ? -11.415 4.134 -4.304 1.00 95.38 85 SER A O 1
ATOM 692 N N . LEU A 1 86 ? -10.794 2.274 -3.237 1.00 96.56 86 LEU A N 1
ATOM 693 C CA . LEU A 1 86 ? -9.870 2.997 -2.355 1.00 96.56 86 LEU A CA 1
ATOM 694 C C . LEU A 1 86 ? -8.781 3.748 -3.127 1.00 96.56 86 LEU A C 1
ATOM 696 O O . LEU A 1 86 ? -8.412 4.860 -2.749 1.00 96.56 86 LEU A O 1
ATOM 700 N N . ASN A 1 87 ? -8.254 3.152 -4.197 1.00 95.94 87 ASN A N 1
ATOM 701 C CA . ASN A 1 87 ? -7.212 3.787 -5.000 1.00 95.94 87 ASN A CA 1
ATOM 702 C C . ASN A 1 87 ? -7.738 5.052 -5.692 1.00 95.94 87 ASN A C 1
ATOM 704 O O . ASN A 1 87 ? -7.043 6.066 -5.678 1.00 95.94 87 ASN A O 1
ATOM 708 N N . GLU A 1 88 ? -8.962 5.025 -6.230 1.00 96.38 88 GLU A N 1
ATOM 709 C CA . GLU A 1 88 ? -9.605 6.209 -6.820 1.00 96.38 88 GLU A CA 1
ATOM 710 C C . GLU A 1 88 ? -9.780 7.319 -5.780 1.00 96.38 88 GLU A C 1
ATOM 712 O O . GLU A 1 88 ? -9.346 8.446 -6.015 1.00 96.38 88 GLU A O 1
ATOM 717 N N . GLN A 1 89 ? -10.284 6.988 -4.587 1.00 97.25 89 GLN A N 1
ATOM 718 C CA . GLN A 1 89 ? -10.432 7.955 -3.492 1.00 97.25 89 GLN A CA 1
ATOM 719 C C . GLN A 1 89 ? -9.089 8.584 -3.079 1.00 97.25 89 GLN A C 1
ATOM 721 O O . GLN A 1 89 ? -8.996 9.797 -2.883 1.00 97.25 89 GLN A O 1
ATOM 726 N N . ILE A 1 90 ? -8.019 7.784 -2.973 1.00 97.56 90 ILE A N 1
ATOM 727 C CA . ILE A 1 90 ? -6.676 8.293 -2.649 1.00 97.56 90 ILE A CA 1
ATOM 728 C C . ILE A 1 90 ? -6.175 9.247 -3.744 1.00 97.56 90 ILE A C 1
ATOM 730 O O . ILE A 1 90 ? -5.632 10.308 -3.425 1.00 97.56 90 ILE A O 1
ATOM 734 N N . ILE A 1 91 ? -6.357 8.892 -5.020 1.00 97.06 91 ILE A N 1
ATOM 735 C CA . ILE A 1 91 ? -5.956 9.724 -6.165 1.00 97.06 91 ILE A CA 1
ATOM 736 C C . ILE A 1 91 ? -6.712 11.056 -6.156 1.00 97.06 91 ILE A C 1
ATOM 738 O O . ILE A 1 91 ? -6.094 12.109 -6.330 1.00 97.06 91 ILE A O 1
ATOM 742 N N . GLU A 1 92 ? -8.024 11.035 -5.916 1.00 97.00 92 GLU A N 1
ATOM 743 C CA . GLU A 1 92 ? -8.846 12.242 -5.801 1.00 97.00 92 GLU A CA 1
ATOM 744 C C . GLU A 1 92 ? -8.337 13.167 -4.693 1.00 97.00 92 GLU A C 1
ATOM 746 O O . GLU A 1 92 ? -8.143 14.365 -4.919 1.00 97.00 92 GLU A O 1
ATOM 751 N N . TRP A 1 93 ? -8.030 12.620 -3.513 1.00 97.44 93 TRP A N 1
ATOM 752 C CA . TRP A 1 93 ? -7.484 13.414 -2.414 1.00 97.44 93 TRP A CA 1
ATOM 753 C C . TRP A 1 93 ? -6.130 14.036 -2.765 1.00 97.44 93 TRP A C 1
ATOM 755 O O . TRP A 1 93 ? -5.936 15.234 -2.545 1.00 97.44 93 TRP A O 1
ATOM 765 N N . LEU A 1 94 ? -5.217 13.275 -3.372 1.00 96.12 94 LEU A N 1
ATOM 766 C CA . LEU A 1 94 ? -3.922 13.797 -3.822 1.00 96.12 94 LEU A CA 1
ATOM 767 C C . LEU A 1 94 ? -4.074 14.889 -4.896 1.00 96.12 94 LEU A C 1
ATOM 769 O O . LEU A 1 94 ? -3.307 15.856 -4.921 1.00 96.12 94 LEU A O 1
ATOM 773 N N . ASN A 1 95 ? -5.072 14.770 -5.774 1.00 96.44 95 ASN A N 1
ATOM 774 C CA . ASN A 1 95 ? -5.372 15.771 -6.797 1.00 96.44 95 ASN A CA 1
ATOM 775 C C . ASN A 1 95 ? -6.018 17.036 -6.230 1.00 96.44 95 ASN A C 1
ATOM 777 O O . ASN A 1 95 ? -5.739 18.122 -6.733 1.00 96.44 95 ASN A O 1
ATOM 781 N N . SER A 1 96 ? -6.795 16.919 -5.153 1.00 96.19 96 SER A N 1
ATOM 782 C CA . SER A 1 96 ? -7.365 18.072 -4.443 1.00 96.19 96 SER A CA 1
ATOM 783 C C . SER A 1 96 ? -6.341 18.871 -3.619 1.00 96.19 96 SER A C 1
ATOM 785 O O . SER A 1 96 ? -6.676 19.917 -3.071 1.00 96.19 96 SER A O 1
ATOM 787 N N . GLY A 1 97 ? -5.087 18.405 -3.550 1.00 93.12 97 GLY A N 1
ATOM 788 C CA . GLY A 1 97 ? -3.988 19.105 -2.882 1.00 93.12 97 GLY A CA 1
ATOM 789 C C . GLY A 1 97 ? -3.778 18.727 -1.415 1.00 93.12 97 GLY A C 1
ATOM 790 O O . GLY A 1 97 ? -2.960 19.368 -0.758 1.00 93.12 97 GLY A O 1
ATOM 791 N N . LEU A 1 98 ? -4.464 17.693 -0.904 1.00 95.88 98 LEU A N 1
ATOM 792 C CA . LEU A 1 98 ? -4.214 17.193 0.451 1.00 95.88 98 LEU A CA 1
ATOM 793 C C . LEU A 1 98 ? -2.759 16.736 0.596 1.00 95.88 98 LEU A C 1
ATOM 795 O O . LEU A 1 98 ? -2.195 16.077 -0.285 1.00 95.88 98 LEU A O 1
ATOM 799 N N . LEU A 1 99 ? -2.163 17.032 1.751 1.00 95.12 99 LEU A N 1
ATOM 800 C CA . LEU A 1 99 ? -0.822 16.572 2.072 1.00 95.12 99 LEU A CA 1
ATOM 801 C C . LEU A 1 99 ? -0.824 15.056 2.264 1.00 95.12 99 LEU A C 1
ATOM 803 O O . LEU A 1 99 ? -1.756 14.471 2.817 1.00 95.12 99 LEU A O 1
ATOM 807 N N . GLN A 1 100 ? 0.283 14.406 1.904 1.00 94.31 100 GLN A N 1
ATOM 808 C CA . GLN A 1 100 ? 0.419 12.950 2.003 1.00 94.31 100 GLN A CA 1
ATOM 809 C C . GLN A 1 100 ? 0.068 12.403 3.402 1.00 94.31 100 GLN A C 1
ATOM 811 O O . GLN A 1 100 ? -0.546 11.344 3.514 1.00 94.31 100 GLN A O 1
ATOM 816 N N . ASN A 1 101 ? 0.423 13.114 4.479 1.00 96.06 101 ASN A N 1
ATOM 817 C CA . ASN A 1 101 ? 0.089 12.694 5.844 1.00 96.06 101 ASN A CA 1
ATOM 818 C C . ASN A 1 101 ? -1.422 12.710 6.120 1.00 96.06 101 ASN A C 1
ATOM 820 O O . ASN A 1 101 ? -1.910 11.815 6.803 1.00 96.06 101 ASN A O 1
ATOM 824 N N . GLU A 1 102 ? -2.161 13.676 5.574 1.00 97.50 102 GLU A N 1
ATOM 825 C CA . GLU A 1 102 ? -3.620 13.753 5.711 1.00 97.50 102 GLU A CA 1
ATOM 826 C C . GLU A 1 102 ? -4.290 12.607 4.951 1.00 97.50 102 GLU A C 1
ATOM 828 O O . GLU A 1 102 ? -5.173 11.932 5.477 1.00 97.50 102 GLU A O 1
ATOM 833 N N . VAL A 1 103 ? -3.801 12.323 3.743 1.00 98.06 103 VAL A N 1
ATOM 834 C CA . VAL A 1 103 ? -4.250 11.192 2.922 1.00 98.06 103 VAL A CA 1
ATOM 835 C C . VAL A 1 103 ? -4.012 9.858 3.643 1.00 98.06 103 VAL A C 1
ATOM 837 O O . VAL A 1 103 ? -4.891 8.996 3.653 1.00 98.06 103 VAL A O 1
ATOM 840 N N . ILE A 1 104 ? -2.865 9.690 4.316 1.00 98.19 104 ILE A N 1
ATOM 841 C CA . ILE A 1 104 ? -2.573 8.507 5.147 1.00 98.19 104 ILE A CA 1
ATOM 842 C C . ILE A 1 104 ? -3.569 8.376 6.306 1.00 98.19 104 ILE A C 1
ATOM 844 O O . ILE A 1 104 ? -4.038 7.267 6.574 1.00 98.19 104 ILE A O 1
ATOM 848 N N . GLU A 1 105 ? -3.898 9.470 6.998 1.00 98.19 105 GLU A N 1
ATOM 849 C CA . GLU A 1 105 ? -4.866 9.437 8.102 1.00 98.19 105 GLU A CA 1
ATOM 850 C C . GLU A 1 105 ? -6.274 9.083 7.620 1.00 98.19 105 GLU A C 1
ATOM 852 O O . GLU A 1 105 ? -6.893 8.189 8.200 1.00 98.19 105 GLU A O 1
ATOM 857 N N . LYS A 1 106 ? -6.736 9.687 6.520 1.00 98.19 106 LYS A N 1
ATOM 858 C CA . LYS A 1 106 ? -8.026 9.352 5.900 1.00 98.19 106 LYS A CA 1
ATOM 859 C C . LYS A 1 106 ? -8.089 7.891 5.456 1.00 98.19 106 LYS A C 1
ATOM 861 O O . LYS A 1 106 ? -9.043 7.183 5.765 1.00 98.19 106 LYS A O 1
ATOM 866 N N . THR A 1 107 ? -7.032 7.402 4.807 1.00 98.06 107 THR A N 1
ATOM 867 C CA . THR A 1 107 ? -6.926 5.994 4.383 1.00 98.06 107 THR A CA 1
ATOM 868 C C . THR A 1 107 ? -7.009 5.049 5.587 1.00 98.06 107 THR A C 1
ATOM 870 O O . THR A 1 107 ? -7.716 4.045 5.555 1.00 98.06 107 THR A O 1
ATOM 873 N N . LYS A 1 108 ? -6.323 5.381 6.688 1.00 97.56 108 LYS A N 1
ATOM 874 C CA . LYS A 1 108 ? -6.373 4.621 7.947 1.00 97.56 108 LYS A CA 1
ATOM 875 C C . LYS A 1 108 ? -7.789 4.583 8.532 1.00 97.56 108 LYS A C 1
ATOM 877 O O . LYS A 1 108 ? -8.192 3.549 9.055 1.00 97.56 108 LYS A O 1
ATOM 882 N N . GLU A 1 109 ? -8.529 5.688 8.490 1.00 97.62 109 GLU A N 1
ATOM 883 C CA . GLU A 1 109 ? -9.909 5.743 8.989 1.00 97.62 109 GLU A CA 1
ATOM 884 C C . GLU A 1 109 ? -10.853 4.840 8.200 1.00 97.62 109 GLU A C 1
ATOM 886 O O . GLU A 1 109 ? -11.661 4.155 8.821 1.00 97.62 109 GLU A O 1
ATOM 891 N N . ILE A 1 110 ? -10.712 4.778 6.871 1.00 97.12 110 ILE A N 1
ATOM 892 C CA . ILE A 1 110 ? -11.472 3.830 6.044 1.00 97.12 110 ILE A CA 1
ATOM 893 C C . ILE A 1 110 ? -11.133 2.393 6.443 1.00 97.12 110 ILE A C 1
ATOM 895 O O . ILE A 1 110 ? -12.027 1.642 6.814 1.00 97.12 110 ILE A O 1
ATOM 899 N N . ILE A 1 111 ? -9.844 2.030 6.475 1.00 96.31 111 ILE A N 1
ATOM 900 C CA . ILE A 1 111 ? -9.412 0.672 6.851 1.00 96.31 111 ILE A CA 1
ATOM 901 C C . ILE A 1 111 ? -9.968 0.272 8.224 1.00 96.31 111 ILE A C 1
ATOM 903 O O . ILE A 1 111 ? -10.390 -0.862 8.409 1.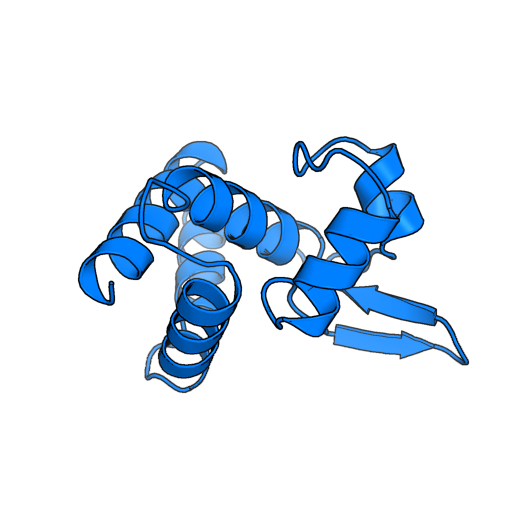00 96.31 111 ILE A O 1
ATOM 907 N N . LYS A 1 112 ? -9.976 1.188 9.199 1.00 95.50 112 LYS A N 1
ATOM 908 C CA . LYS A 1 112 ? -10.495 0.910 10.546 1.00 95.50 112 LYS A CA 1
ATOM 909 C C . LYS A 1 112 ? -12.000 0.663 10.600 1.00 95.50 112 LYS A C 1
ATOM 911 O O . LYS A 1 112 ? -12.423 -0.008 11.531 1.00 95.50 112 LYS A O 1
ATOM 916 N N . LYS A 1 113 ? -12.791 1.212 9.675 1.00 95.25 113 LYS A N 1
ATOM 917 C CA . LYS A 1 113 ? -14.240 0.955 9.615 1.00 95.25 113 LYS A CA 1
ATOM 918 C C . LYS A 1 113 ? -14.551 -0.467 9.145 1.00 95.25 113 LYS A C 1
ATOM 920 O O . LYS A 1 113 ? -15.559 -1.022 9.559 1.00 95.25 113 LYS A O 1
ATOM 925 N N . GLU A 1 114 ? -13.654 -1.049 8.353 1.00 93.88 114 GLU A N 1
ATOM 926 C CA . GLU A 1 114 ? -13.771 -2.409 7.812 1.00 93.88 114 GLU A CA 1
ATOM 927 C C . GLU A 1 114 ? -13.148 -3.497 8.714 1.00 93.88 114 GLU A C 1
ATOM 929 O O . GLU A 1 114 ? -13.220 -4.689 8.405 1.00 93.88 114 GLU A O 1
ATOM 934 N N . LEU A 1 115 ? -12.472 -3.117 9.809 1.00 91.50 115 LEU A N 1
ATOM 935 C CA . LEU A 1 115 ? -11.772 -4.037 10.722 1.00 91.50 115 LEU A CA 1
ATOM 936 C C . LEU A 1 115 ? -12.615 -4.419 11.936 1.00 91.50 115 LEU A C 1
ATOM 938 O O . LEU A 1 115 ? -12.552 -5.629 12.274 1.00 91.50 115 LEU A O 1
#

pLDDT: mean 95.29, std 3.47, range [74.31, 98.31]

Secondary structure (DSSP, 8-state):
-----EE-HHHHHHTT-S--S-HHHHHHHHHTT-S-EEEEETTEEEEEHHHHHHHHHHHHHH--TT--HHHHHHHHHHHHSSSS-HHHHHHHHHHTT--HHHHHHHHHHHHHH--

Foldseek 3Di:
DDDFDKDFLVRLVVVCLLVDPDSVRSVVLVVLVQFAWDDDDPPTTITGNLSSSLSSNLVVVLDDVPDDSNNLSVLQVVQCVDVVRLVVVLVVCVVVPDDSVVSSVVSNVSSVVSD

Radius of gyration: 13.31 Å; chains: 1; bounding box: 34×30×36 Å

Sequence (115 aa):
MYQKEEITIPELFQQRLTKERSVKALRARAKEGILVFIREDGRTQLFDRQLSVIRVLAARKCKGIGITWGKLSRVFKDLDDGNPSLNEQIIEWLNSGLLQNEVIEKTKEIIKKEL